Protein AF-0000000071073639 (afdb_homodimer)

pLDDT: mean 84.3, std 23.34, range [32.16, 98.94]

Structure (mmCIF, N/CA/C/O backbone):
data_AF-0000000071073639-model_v1
#
loop_
_entity.id
_entity.type
_entity.pdbx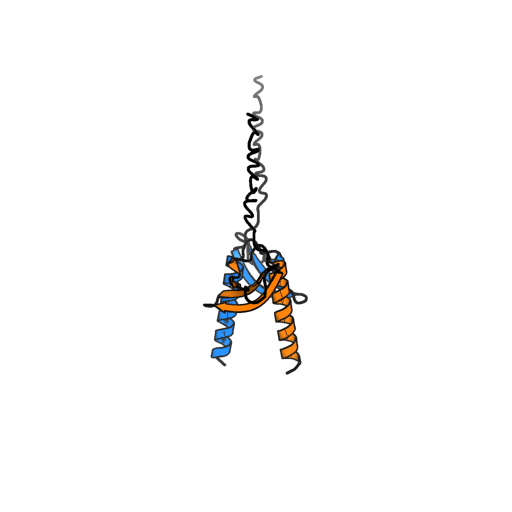_description
1 polymer Oxpecker
#
loop_
_atom_site.group_PDB
_atom_site.id
_atom_site.type_symbol
_atom_site.label_atom_id
_atom_site.label_alt_id
_atom_site.label_comp_id
_atom_site.label_asym_id
_atom_site.label_entity_id
_atom_site.label_seq_id
_atom_site.pdbx_PDB_ins_code
_atom_site.Cartn_x
_atom_site.Cartn_y
_atom_site.Cartn_z
_atom_site.occupancy
_atom_site.B_iso_or_equiv
_atom_site.auth_seq_id
_atom_site.auth_comp_id
_atom_site.auth_asym_id
_atom_site.auth_atom_id
_atom_site.pdbx_PDB_model_num
ATOM 1 N N . MET A 1 1 ? 17.609 -19.453 -70.312 1 33.47 1 MET A N 1
ATOM 2 C CA . MET A 1 1 ? 17.641 -19.938 -68.938 1 33.47 1 MET A CA 1
ATOM 3 C C . MET A 1 1 ? 17.031 -18.906 -68 1 33.47 1 MET A C 1
ATOM 5 O O . MET A 1 1 ? 17.484 -17.766 -67.938 1 33.47 1 MET A O 1
ATOM 9 N N . SER A 1 2 ? 15.742 -19.016 -67.688 1 42.34 2 SER A N 1
ATOM 10 C CA . SER A 1 2 ? 14.711 -18.156 -67.125 1 42.34 2 SER A CA 1
ATOM 11 C C . SER A 1 2 ? 15.023 -17.812 -65.625 1 42.34 2 SER A C 1
ATOM 13 O O . SER A 1 2 ? 15.125 -18.703 -64.812 1 42.34 2 SER A O 1
ATOM 15 N N . LYS A 1 3 ? 15.828 -16.75 -65.438 1 42.16 3 LYS A N 1
ATOM 16 C CA . LYS A 1 3 ? 16.266 -16.25 -64.188 1 42.16 3 LYS A CA 1
ATOM 17 C C . LYS A 1 3 ? 15.078 -15.891 -63.281 1 42.16 3 LYS A C 1
ATOM 19 O O . LYS A 1 3 ? 14.273 -15.031 -63.625 1 42.16 3 LYS A O 1
ATOM 24 N N . LYS A 1 4 ? 14.516 -16.906 -62.594 1 46.91 4 LYS A N 1
ATOM 25 C CA . LYS A 1 4 ? 13.438 -16.688 -61.625 1 46.91 4 LYS A CA 1
ATOM 26 C C . LYS A 1 4 ? 13.805 -15.602 -60.625 1 46.91 4 LYS A C 1
ATOM 28 O O . LYS A 1 4 ? 14.898 -15.625 -60.062 1 46.91 4 LYS A O 1
ATOM 33 N N . PRO A 1 5 ? 13.305 -14.375 -60.75 1 43.12 5 PRO A N 1
ATOM 34 C CA . PRO A 1 5 ? 13.578 -13.367 -59.719 1 43.12 5 PRO A CA 1
ATOM 35 C C . PRO A 1 5 ? 13.242 -13.844 -58.312 1 43.12 5 PRO A C 1
ATOM 37 O O . PRO A 1 5 ? 12.273 -14.586 -58.125 1 43.12 5 PRO A O 1
ATOM 40 N N . ILE A 1 6 ? 14.211 -14.242 -57.5 1 46.06 6 ILE A N 1
ATOM 41 C CA . ILE A 1 6 ? 14.07 -14.57 -56.094 1 46.06 6 ILE A CA 1
ATOM 42 C C . ILE A 1 6 ? 13.25 -13.484 -55.406 1 46.06 6 ILE A C 1
ATOM 44 O O . ILE A 1 6 ? 13.594 -12.305 -55.469 1 46.06 6 ILE A O 1
ATOM 48 N N . ASP A 1 7 ? 11.875 -13.492 -55.469 1 45.41 7 ASP A N 1
ATOM 49 C CA . ASP A 1 7 ? 11.016 -12.703 -54.594 1 45.41 7 ASP A CA 1
ATOM 50 C C . ASP A 1 7 ? 11.586 -12.648 -53.188 1 45.41 7 ASP A C 1
ATOM 52 O O . ASP A 1 7 ? 11.812 -13.688 -52.562 1 45.41 7 ASP A O 1
ATOM 56 N N . HIS A 1 8 ? 12.609 -11.773 -53 1 46.06 8 HIS A N 1
ATOM 57 C CA . HIS A 1 8 ? 13.008 -11.422 -51.625 1 46.06 8 HIS A CA 1
ATOM 58 C C . HIS A 1 8 ? 11.789 -11.148 -50.75 1 46.06 8 HIS A C 1
ATOM 60 O O . HIS A 1 8 ? 11.164 -10.094 -50.875 1 46.06 8 HIS A O 1
ATOM 66 N N . ASP A 1 9 ? 10.844 -12.117 -50.75 1 43.25 9 ASP A N 1
ATOM 67 C CA . ASP A 1 9 ? 9.914 -11.977 -49.625 1 43.25 9 ASP A CA 1
ATOM 68 C C . ASP A 1 9 ? 10.648 -11.539 -48.344 1 43.25 9 ASP A C 1
ATOM 70 O O . ASP A 1 9 ? 11.422 -12.305 -47.781 1 43.25 9 ASP A O 1
ATOM 74 N N . GLN A 1 10 ? 11.422 -10.406 -48.5 1 41.5 10 GLN A N 1
ATOM 75 C CA . GLN A 1 10 ? 11.797 -9.852 -47.188 1 41.5 10 GLN A CA 1
ATOM 76 C C . GLN A 1 10 ? 10.641 -9.953 -46.188 1 41.5 10 GLN A C 1
ATOM 78 O O . GLN A 1 10 ? 9.57 -9.375 -46.438 1 41.5 10 GLN A O 1
ATOM 83 N N . GLY A 1 11 ? 10.195 -11.156 -45.938 1 38.81 11 GLY A N 1
ATOM 84 C CA . GLY A 1 11 ? 9.375 -11.195 -44.75 1 38.81 11 GLY A CA 1
ATOM 85 C C . GLY A 1 11 ? 9.766 -10.148 -43.719 1 38.81 11 GLY A C 1
ATOM 86 O O . GLY A 1 11 ? 10.844 -10.227 -43.125 1 38.81 11 GLY A O 1
ATOM 87 N N . GLY A 1 12 ? 9.672 -8.859 -44.094 1 41.03 12 GLY A N 1
ATOM 88 C CA . GLY A 1 12 ? 9.742 -7.883 -43.031 1 41.03 12 GLY A CA 1
ATOM 89 C C . GLY A 1 12 ? 9.203 -8.406 -41.719 1 41.03 12 GLY A C 1
ATOM 90 O O . GLY A 1 12 ? 8.008 -8.68 -41.594 1 41.03 12 GLY A O 1
ATOM 91 N N . GLN A 1 13 ? 9.883 -9.406 -41.094 1 42.16 13 GLN A N 1
ATOM 92 C CA . GLN A 1 13 ? 9.602 -9.594 -39.688 1 42.16 13 GLN A CA 1
ATOM 93 C C . GLN A 1 13 ? 9.242 -8.273 -39 1 42.16 13 GLN A C 1
ATOM 95 O O . GLN A 1 13 ? 10.062 -7.348 -38.969 1 42.16 13 GLN A O 1
ATOM 100 N N . ILE A 1 14 ? 8.133 -7.66 -39.344 1 43.22 14 ILE A N 1
ATOM 101 C CA . ILE A 1 14 ? 7.648 -6.68 -38.375 1 43.22 14 ILE A CA 1
ATOM 102 C C . ILE A 1 14 ? 8.172 -7.031 -37 1 43.22 14 ILE A C 1
ATOM 104 O O . ILE A 1 14 ? 7.844 -8.086 -36.438 1 43.22 14 ILE A O 1
ATOM 108 N N . LEU A 1 15 ? 9.453 -7.031 -36.906 1 41.03 15 LEU A N 1
ATOM 109 C CA . LEU A 1 15 ? 9.805 -6.855 -35.5 1 41.03 15 LEU A CA 1
ATOM 110 C C . LEU A 1 15 ? 8.781 -5.973 -34.781 1 41.03 15 LEU A C 1
ATOM 112 O O . LEU A 1 15 ? 8.664 -4.785 -35.094 1 41.03 15 LEU A O 1
ATOM 116 N N . LYS A 1 16 ? 7.496 -6.293 -34.844 1 43.72 16 LYS A N 1
ATOM 117 C CA . LYS A 1 16 ? 6.719 -5.617 -33.812 1 43.72 16 LYS A CA 1
ATOM 118 C C . LYS A 1 16 ? 7.605 -5.199 -32.625 1 43.72 16 LYS A C 1
ATOM 120 O O . LYS A 1 16 ? 8.297 -6.031 -32.031 1 43.72 16 LYS A O 1
ATOM 125 N N . ASP A 1 17 ? 8.43 -4.262 -32.812 1 45.12 17 ASP A N 1
ATOM 126 C CA . ASP A 1 17 ? 9.016 -3.598 -31.672 1 45.12 17 ASP A CA 1
ATOM 127 C C . ASP A 1 17 ? 8.156 -3.807 -30.422 1 45.12 17 ASP A C 1
ATOM 129 O O . ASP A 1 17 ? 7.168 -3.102 -30.219 1 45.12 17 ASP A O 1
ATOM 133 N N . LYS A 1 18 ? 7.66 -5 -29.984 1 47.38 18 LYS A N 1
ATOM 134 C CA . LYS A 1 18 ? 6.988 -5.402 -28.75 1 47.38 18 LYS A CA 1
ATOM 135 C C . LYS A 1 18 ? 7.57 -4.676 -27.547 1 47.38 18 LYS A C 1
ATOM 137 O O . LYS A 1 18 ? 8.555 -5.121 -26.969 1 47.38 18 LYS A O 1
ATOM 142 N N . SER A 1 19 ? 7.883 -3.5 -27.531 1 52.47 19 SER A N 1
ATOM 143 C CA . SER A 1 19 ? 8.086 -2.912 -26.203 1 52.47 19 SER A CA 1
ATOM 144 C C . SER A 1 19 ? 7.176 -3.551 -25.172 1 52.47 19 SER A C 1
ATOM 146 O O . SER A 1 19 ? 6.016 -3.162 -25.031 1 52.47 19 SER A O 1
ATOM 148 N N . SER A 1 20 ? 7.066 -4.875 -25.047 1 60.06 20 SER A N 1
ATOM 149 C CA . SER A 1 20 ? 6.215 -5.738 -24.234 1 60.06 20 SER A CA 1
ATOM 150 C C . SER A 1 20 ? 6.125 -5.242 -22.797 1 60.06 20 SER A C 1
ATOM 152 O O . SER A 1 20 ? 7.07 -5.398 -22.016 1 60.06 20 SER A O 1
ATOM 154 N N . GLU A 1 21 ? 5.418 -4.223 -22.562 1 81.69 21 GLU A N 1
ATOM 155 C CA . GLU A 1 21 ? 5.133 -3.834 -21.188 1 81.69 21 GLU A CA 1
ATOM 156 C C . GLU A 1 21 ? 4.535 -4.996 -20.391 1 81.69 21 GLU A C 1
ATOM 158 O O . GLU A 1 21 ? 3.572 -5.625 -20.844 1 81.69 21 GLU A O 1
ATOM 163 N N . PHE A 1 22 ? 5.34 -5.535 -19.453 1 91.25 22 PHE A N 1
ATOM 164 C CA . PHE A 1 22 ? 4.898 -6.598 -18.547 1 91.25 22 PHE A CA 1
ATOM 165 C C . PHE A 1 22 ? 3.752 -6.121 -17.672 1 91.25 22 PHE A C 1
ATOM 167 O O . PHE A 1 22 ? 3.738 -4.969 -17.219 1 91.25 22 PHE A O 1
ATOM 174 N N . THR A 1 23 ? 2.711 -6.977 -17.703 1 96.38 23 THR A N 1
ATOM 175 C CA . THR A 1 23 ? 1.557 -6.676 -16.875 1 96.38 23 THR A CA 1
ATOM 176 C C . THR A 1 23 ? 1.507 -7.613 -15.664 1 96.38 23 THR A C 1
ATOM 178 O O . THR A 1 23 ? 1.741 -8.812 -15.797 1 96.38 23 THR A O 1
ATOM 181 N N . VAL A 1 24 ? 1.226 -7 -14.602 1 98.5 24 VAL A N 1
ATOM 182 C CA . VAL A 1 24 ? 1.093 -7.809 -13.391 1 98.5 24 VAL A CA 1
ATOM 183 C C . VAL A 1 24 ? -0.257 -8.523 -13.391 1 98.5 24 VAL A C 1
ATOM 185 O O . VAL A 1 24 ? -1.287 -7.914 -13.688 1 98.5 24 VAL A O 1
ATOM 188 N N . GLU A 1 25 ? -0.246 -9.836 -13.07 1 98.75 25 GLU A N 1
ATOM 189 C CA . GLU A 1 25 ? -1.477 -10.594 -12.844 1 98.75 25 GLU A CA 1
ATOM 190 C C . GLU A 1 25 ? -1.996 -10.391 -11.43 1 98.75 25 GLU A C 1
ATOM 192 O O . GLU A 1 25 ? -3.168 -10.055 -11.227 1 98.75 25 GLU A O 1
ATOM 197 N N . LYS A 1 26 ? -1.148 -10.578 -10.5 1 98.88 26 LYS A N 1
ATOM 198 C CA . LYS A 1 26 ? -1.472 -10.414 -9.086 1 98.88 26 LYS A CA 1
ATOM 199 C C . LYS A 1 26 ? -0.205 -10.352 -8.234 1 98.88 26 LYS A C 1
ATOM 201 O O . LYS A 1 26 ? 0.893 -10.617 -8.727 1 98.88 26 LYS A O 1
ATOM 206 N N . PHE A 1 27 ? -0.396 -9.922 -7.02 1 98.88 27 PHE A N 1
ATOM 207 C CA . PHE A 1 27 ? 0.667 -10.031 -6.027 1 98.88 27 PHE A CA 1
ATOM 208 C C . PHE A 1 27 ? 0.416 -11.203 -5.086 1 98.88 27 PHE A C 1
ATOM 210 O O . PHE A 1 27 ? -0.734 -11.523 -4.773 1 98.88 27 PHE A O 1
ATOM 217 N N . VAL A 1 28 ? 1.531 -11.883 -4.648 1 98.81 28 VAL A N 1
ATOM 218 C CA . VAL A 1 28 ? 1.278 -13.133 -3.945 1 98.81 28 VAL A CA 1
ATOM 219 C C . VAL A 1 28 ? 1.959 -13.109 -2.578 1 98.81 28 VAL A C 1
ATOM 221 O O . VAL A 1 28 ? 1.651 -13.922 -1.708 1 98.81 28 VAL A O 1
ATOM 224 N N . ARG A 1 29 ? 2.91 -12.172 -2.33 1 98.88 29 ARG A N 1
ATOM 225 C CA . ARG A 1 29 ? 3.543 -11.969 -1.03 1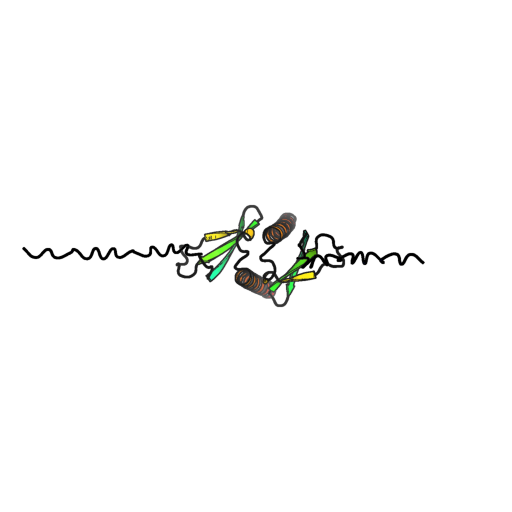 98.88 29 ARG A CA 1
ATOM 226 C C . ARG A 1 29 ? 3.93 -10.508 -0.825 1 98.88 29 ARG A C 1
ATOM 228 O O . ARG A 1 29 ? 3.996 -9.742 -1.785 1 98.88 29 ARG A O 1
ATOM 235 N N . LYS A 1 30 ? 4.035 -10.219 0.435 1 98.88 30 LYS A N 1
ATOM 236 C CA . LYS A 1 30 ? 4.516 -8.906 0.84 1 98.88 30 LYS A CA 1
ATOM 237 C C . LYS A 1 30 ? 5.66 -9.023 1.842 1 98.88 30 LYS A C 1
ATOM 239 O O . LYS A 1 30 ? 5.637 -9.883 2.725 1 98.88 30 LYS A O 1
ATOM 244 N N . ARG A 1 31 ? 6.629 -8.219 1.669 1 98.81 31 ARG A N 1
ATOM 245 C CA . ARG A 1 31 ? 7.711 -8.141 2.646 1 98.81 31 ARG A CA 1
ATOM 246 C C . ARG A 1 31 ? 8.195 -6.699 2.816 1 98.81 31 ARG A C 1
ATOM 248 O O . ARG A 1 31 ? 7.801 -5.812 2.057 1 98.81 31 ARG A O 1
ATOM 255 N N . TYR A 1 32 ? 8.898 -6.43 3.889 1 98.81 32 TYR A N 1
ATOM 256 C CA . TYR A 1 32 ? 9.602 -5.164 4.066 1 98.81 32 TYR A CA 1
ATOM 257 C C . TYR A 1 32 ? 11.102 -5.355 3.924 1 98.81 32 TYR A C 1
ATOM 259 O O . TYR A 1 32 ? 11.703 -6.156 4.645 1 98.81 32 TYR A O 1
ATOM 267 N N . LEU A 1 33 ? 11.664 -4.746 2.941 1 98.38 33 LEU A N 1
ATOM 268 C CA . LEU A 1 33 ? 13.109 -4.695 2.756 1 98.38 33 LEU A CA 1
ATOM 269 C C . LEU A 1 33 ? 13.664 -3.326 3.139 1 98.38 33 LEU A C 1
ATOM 271 O O . LEU A 1 33 ? 13.273 -2.312 2.553 1 98.38 33 LEU A O 1
ATOM 275 N N . ARG A 1 34 ? 14.531 -3.283 4.109 1 97.06 34 ARG A N 1
ATOM 276 C CA . ARG A 1 34 ? 15.047 -2.033 4.652 1 97.06 34 ARG A CA 1
ATOM 277 C C . ARG A 1 34 ? 13.914 -1.095 5.051 1 97.06 34 ARG A C 1
ATOM 279 O O . ARG A 1 34 ? 13.945 0.096 4.73 1 97.06 34 ARG A O 1
ATOM 286 N N . GLY A 1 35 ? 12.914 -1.62 5.496 1 98.06 35 GLY A N 1
ATOM 287 C CA . GLY A 1 35 ? 11.797 -0.894 6.074 1 98.06 35 GLY A CA 1
ATOM 288 C C . GLY A 1 35 ? 10.773 -0.462 5.039 1 98.06 35 GLY A C 1
ATOM 289 O O . GLY A 1 35 ? 9.766 0.165 5.379 1 98.06 35 GLY A O 1
ATOM 290 N N . ARG A 1 36 ? 11.023 -0.774 3.758 1 98.56 36 ARG A N 1
ATOM 291 C CA . ARG A 1 36 ? 10.117 -0.349 2.695 1 98.56 36 ARG A CA 1
ATOM 292 C C . ARG A 1 36 ? 9.352 -1.537 2.119 1 98.56 36 ARG A C 1
ATOM 294 O O . ARG A 1 36 ? 9.914 -2.623 1.958 1 98.56 36 ARG A O 1
ATOM 301 N N . PRO A 1 37 ? 8.141 -1.337 1.744 1 98.88 37 PRO A N 1
ATOM 302 C CA . PRO A 1 37 ? 7.332 -2.471 1.294 1 98.88 37 PRO A CA 1
ATOM 303 C C . PRO A 1 37 ? 7.672 -2.912 -0.128 1 98.88 37 PRO A C 1
ATOM 305 O O . PRO A 1 37 ? 7.879 -2.07 -1.007 1 98.88 37 PRO A O 1
ATOM 308 N N . GLN A 1 38 ? 7.742 -4.223 -0.306 1 98.94 38 GLN A N 1
ATOM 309 C CA . GLN A 1 38 ? 7.848 -4.902 -1.592 1 98.94 38 GLN A CA 1
ATOM 310 C C . GLN A 1 38 ? 6.777 -5.98 -1.731 1 98.94 38 GLN A C 1
ATOM 312 O O . GLN A 1 38 ? 6.352 -6.574 -0.738 1 98.94 38 GLN A O 1
ATOM 317 N N . TYR A 1 39 ? 6.445 -6.168 -2.986 1 98.94 39 TYR A N 1
ATOM 318 C CA . TYR A 1 39 ? 5.453 -7.195 -3.285 1 98.94 39 TYR A CA 1
ATOM 319 C C . TYR A 1 39 ? 5.977 -8.172 -4.328 1 98.94 39 TYR A C 1
ATOM 321 O O . TYR A 1 39 ? 6.641 -7.773 -5.289 1 98.94 39 TYR A O 1
ATOM 329 N N . LEU A 1 40 ? 5.656 -9.438 -4.113 1 98.94 40 LEU A N 1
ATOM 330 C CA . LEU A 1 40 ? 6.016 -10.453 -5.098 1 98.94 40 LEU A CA 1
ATOM 331 C C . LEU A 1 40 ? 5 -10.492 -6.234 1 98.94 40 LEU A C 1
ATOM 333 O O . LEU A 1 40 ? 3.838 -10.844 -6.023 1 98.94 40 LEU A O 1
ATOM 337 N N . ALA A 1 41 ? 5.449 -10.117 -7.383 1 98.94 41 ALA A N 1
ATOM 338 C CA . ALA A 1 41 ? 4.566 -9.961 -8.539 1 98.94 41 ALA A CA 1
ATOM 339 C C . ALA A 1 41 ? 4.52 -11.234 -9.375 1 98.94 41 ALA A C 1
ATOM 341 O O . ALA A 1 41 ? 5.551 -11.711 -9.852 1 98.94 41 ALA A O 1
ATOM 342 N N . LYS A 1 42 ? 3.359 -11.766 -9.523 1 98.94 42 LYS A N 1
ATOM 343 C CA . LYS A 1 42 ? 3.072 -12.75 -10.562 1 98.94 42 LYS A CA 1
ATOM 344 C C . LYS A 1 42 ? 2.709 -12.078 -11.883 1 98.94 42 LYS A C 1
ATOM 346 O O . LYS A 1 42 ? 1.747 -11.305 -11.945 1 98.94 42 LYS A O 1
ATOM 351 N N . TRP A 1 43 ? 3.523 -12.398 -12.883 1 98.56 43 TRP A N 1
ATOM 352 C CA . TRP A 1 43 ? 3.381 -11.711 -14.164 1 98.56 43 TRP A CA 1
ATOM 353 C C . TRP A 1 43 ? 2.42 -12.461 -15.078 1 98.56 43 TRP A C 1
ATOM 355 O O . TRP A 1 43 ? 2.439 -13.695 -15.133 1 98.56 43 TRP A O 1
ATOM 365 N N . GLU A 1 44 ? 1.594 -11.633 -15.773 1 97.94 44 GLU A N 1
ATOM 366 C CA . GLU A 1 44 ? 0.671 -12.242 -16.719 1 97.94 44 GLU A CA 1
ATOM 367 C C . GLU A 1 44 ? 1.421 -13.055 -17.781 1 97.94 44 GLU A C 1
ATOM 369 O O . GLU A 1 44 ? 2.361 -12.555 -18.391 1 97.94 44 GLU A O 1
ATOM 374 N N . GLY A 1 45 ? 1.042 -14.281 -17.938 1 97.31 45 GLY A N 1
ATOM 375 C CA . GLY A 1 45 ? 1.623 -15.109 -18.969 1 97.31 45 GLY A CA 1
ATOM 376 C C . GLY A 1 45 ? 2.912 -15.789 -18.547 1 97.31 45 GLY A C 1
ATOM 377 O O . GLY A 1 45 ? 3.51 -16.547 -19.312 1 97.31 45 GLY A O 1
ATOM 378 N N . TYR A 1 46 ? 3.404 -15.562 -17.359 1 97.81 46 TYR A N 1
ATOM 379 C CA . TYR A 1 46 ? 4.652 -16.141 -16.875 1 97.81 46 TYR A CA 1
ATOM 380 C C . TYR A 1 46 ? 4.41 -17.031 -15.664 1 97.81 46 TYR A C 1
ATOM 382 O O . TYR A 1 46 ? 3.48 -16.797 -14.891 1 97.81 46 TYR A O 1
ATOM 390 N N . PRO A 1 47 ? 5.121 -18.078 -15.469 1 98.19 47 PRO A N 1
ATOM 391 C CA . PRO A 1 47 ? 4.961 -18.984 -14.328 1 98.19 47 PRO A CA 1
ATOM 392 C C . PRO A 1 47 ? 5.395 -18.344 -13.008 1 98.19 47 PRO A C 1
ATOM 394 O O . PRO A 1 47 ? 6.082 -17.328 -13.016 1 98.19 47 PRO A O 1
ATOM 397 N N . MET A 1 48 ? 5.008 -18.953 -11.945 1 98.44 48 MET A N 1
ATOM 398 C CA . MET A 1 48 ? 5.289 -18.453 -10.602 1 98.44 48 MET A CA 1
ATOM 399 C C . MET A 1 48 ? 6.793 -18.312 -10.367 1 98.44 48 MET A C 1
ATOM 401 O O . MET A 1 48 ? 7.238 -17.422 -9.641 1 98.44 48 MET A O 1
ATOM 405 N N . LYS A 1 49 ? 7.566 -19.203 -10.961 1 98.44 49 LYS A N 1
ATOM 406 C CA . LYS A 1 49 ? 9.016 -19.234 -10.75 1 98.44 49 LYS A CA 1
ATOM 407 C C . LYS A 1 49 ? 9.656 -17.938 -11.25 1 98.44 49 LYS A C 1
ATOM 409 O O . LYS A 1 49 ? 10.812 -17.656 -10.938 1 98.44 49 LYS A O 1
ATOM 414 N N . GLN A 1 50 ? 8.961 -17.125 -12.047 1 98.31 50 GLN A N 1
ATOM 415 C CA . GLN A 1 50 ? 9.5 -15.891 -12.609 1 98.31 50 GLN A CA 1
ATOM 416 C C . GLN A 1 50 ? 8.945 -14.672 -11.883 1 98.31 50 GLN A C 1
ATOM 418 O O . GLN A 1 50 ? 9.086 -13.547 -12.359 1 98.31 50 GLN A O 1
ATOM 423 N N . CYS A 1 51 ? 8.398 -14.898 -10.773 1 98.81 51 CYS A N 1
ATOM 424 C CA . CYS A 1 51 ? 7.949 -13.781 -9.945 1 98.81 51 CYS A CA 1
ATOM 425 C C . CYS A 1 51 ? 9.125 -12.922 -9.5 1 98.81 51 CYS A C 1
ATOM 427 O O . CYS A 1 51 ? 10.242 -13.422 -9.336 1 98.81 51 CYS A O 1
ATOM 429 N N . THR A 1 52 ? 8.883 -11.633 -9.367 1 98.81 52 THR A N 1
ATOM 430 C CA . THR A 1 52 ? 9.93 -10.719 -8.922 1 98.81 52 THR A CA 1
ATOM 431 C C . THR A 1 52 ? 9.422 -9.812 -7.805 1 98.81 52 THR A C 1
ATOM 433 O O . THR A 1 52 ? 8.266 -9.398 -7.816 1 98.81 52 THR A O 1
ATOM 436 N N . TRP A 1 53 ? 10.211 -9.539 -6.895 1 98.94 53 TRP A N 1
ATOM 437 C CA . TRP A 1 53 ? 9.898 -8.547 -5.871 1 98.94 53 TRP A CA 1
ATOM 438 C C . TRP A 1 53 ? 9.945 -7.137 -6.441 1 98.94 53 TRP A C 1
ATOM 440 O O . TRP A 1 53 ? 10.945 -6.738 -7.047 1 98.94 53 TRP A O 1
ATOM 450 N N . GLU A 1 54 ? 8.789 -6.422 -6.254 1 98.81 54 GLU A N 1
ATOM 451 C CA . GLU A 1 54 ? 8.656 -5.055 -6.75 1 98.81 54 GLU A CA 1
ATOM 452 C C . GLU A 1 54 ? 8.422 -4.07 -5.605 1 98.81 54 GLU A C 1
ATOM 454 O O . GLU A 1 54 ? 7.523 -4.266 -4.785 1 98.81 54 GLU A O 1
ATOM 459 N N . PRO A 1 55 ? 9.297 -3.033 -5.555 1 98.81 55 PRO A N 1
ATOM 460 C CA . PRO A 1 55 ? 8.992 -1.996 -4.566 1 98.81 55 PRO A CA 1
ATOM 461 C C . PRO A 1 55 ? 7.645 -1.317 -4.82 1 98.81 55 PRO A C 1
ATOM 463 O O . PRO A 1 55 ? 7.258 -1.126 -5.977 1 98.81 55 PRO A O 1
ATOM 466 N N . LEU A 1 56 ? 6.953 -0.946 -3.732 1 98.81 56 LEU A N 1
ATOM 467 C CA . LEU A 1 56 ? 5.664 -0.278 -3.867 1 98.81 56 LEU A CA 1
ATOM 468 C C . LEU A 1 56 ? 5.77 0.928 -4.793 1 98.81 56 LEU A C 1
ATOM 470 O O . LEU A 1 56 ? 4.863 1.187 -5.59 1 98.81 56 LEU A O 1
ATOM 474 N N . GLU A 1 57 ? 6.926 1.615 -4.746 1 98.25 57 GLU A N 1
ATOM 475 C CA . GLU A 1 57 ? 7.117 2.852 -5.496 1 98.25 57 GLU A CA 1
ATOM 476 C C . GLU A 1 57 ? 7.035 2.605 -7 1 98.25 57 GLU A C 1
ATOM 478 O O . GLU A 1 57 ? 6.848 3.541 -7.777 1 98.25 57 GLU A O 1
ATOM 483 N N . ASN A 1 58 ? 7.125 1.368 -7.402 1 97.5 58 ASN A N 1
ATOM 484 C CA . ASN A 1 58 ? 7.145 1.039 -8.82 1 97.5 58 ASN A CA 1
ATOM 485 C C . ASN A 1 58 ? 5.777 0.564 -9.305 1 97.5 58 ASN A C 1
ATOM 487 O O . ASN A 1 58 ? 5.613 0.229 -10.484 1 97.5 58 ASN A O 1
ATOM 491 N N . LEU A 1 59 ? 4.805 0.604 -8.461 1 98.38 59 LEU A N 1
ATOM 492 C CA . LEU A 1 59 ? 3.559 -0.092 -8.773 1 98.38 59 LEU A CA 1
ATOM 493 C C . LEU A 1 59 ? 2.432 0.901 -9.039 1 98.38 59 LEU A C 1
ATOM 495 O O . LEU A 1 59 ? 1.255 0.569 -8.875 1 98.38 59 LEU A O 1
ATOM 499 N N . GLY A 1 60 ? 2.803 2.057 -9.445 1 97.94 60 GLY A N 1
ATOM 500 C CA . GLY A 1 60 ? 1.815 3.1 -9.664 1 97.94 60 GLY A CA 1
ATOM 501 C C . GLY A 1 60 ? 0.79 2.738 -10.727 1 97.94 60 GLY A C 1
ATOM 502 O O . GLY A 1 60 ? -0.304 3.305 -10.758 1 97.94 60 GLY A O 1
ATOM 503 N N . ASN A 1 61 ? 1.052 1.749 -11.609 1 96.62 61 ASN A N 1
ATOM 504 C CA . ASN A 1 61 ? 0.181 1.408 -12.727 1 96.62 61 ASN A CA 1
ATOM 505 C C . ASN A 1 61 ? -0.7 0.204 -12.406 1 96.62 61 ASN A C 1
ATOM 507 O O . ASN A 1 61 ? -1.5 -0.225 -13.242 1 96.62 61 ASN A O 1
ATOM 511 N N . CYS A 1 62 ? -0.645 -0.356 -11.188 1 97.5 62 CYS A N 1
ATOM 512 C CA . CYS A 1 62 ? -1.437 -1.53 -10.836 1 97.5 62 CYS A CA 1
ATOM 513 C C . CYS A 1 62 ? -1.96 -1.43 -9.414 1 97.5 62 CYS A C 1
ATOM 515 O O . CYS A 1 62 ? -1.934 -2.41 -8.664 1 97.5 62 CYS A O 1
ATOM 517 N N . MET A 1 63 ? -2.475 -0.29 -9.141 1 97.81 63 MET A N 1
ATOM 518 C CA . MET A 1 63 ? -2.844 0.002 -7.762 1 97.81 63 MET A CA 1
ATOM 519 C C . MET A 1 63 ? -4.082 -0.787 -7.352 1 97.81 63 MET A C 1
ATOM 521 O O . MET A 1 63 ? -4.242 -1.133 -6.18 1 97.81 63 MET A O 1
ATOM 525 N N . THR A 1 64 ? -4.98 -1.079 -8.32 1 98.38 64 THR A N 1
ATOM 526 C CA . THR A 1 64 ? -6.125 -1.918 -7.98 1 98.38 64 THR A CA 1
ATOM 527 C C . THR A 1 64 ? -5.664 -3.285 -7.484 1 98.38 64 THR A C 1
ATOM 529 O O . THR A 1 64 ? -6.195 -3.807 -6.5 1 98.38 64 THR A O 1
ATOM 532 N N . LEU A 1 65 ? -4.68 -3.832 -8.141 1 98.81 65 LEU A N 1
ATOM 533 C CA . LEU A 1 65 ? -4.148 -5.133 -7.746 1 98.81 65 LEU A CA 1
ATOM 534 C C . LEU A 1 65 ? -3.461 -5.047 -6.387 1 98.81 65 LEU A C 1
ATOM 536 O O . LEU A 1 65 ? -3.572 -5.961 -5.57 1 98.81 65 LEU A O 1
ATOM 540 N N . VAL A 1 66 ? -2.742 -3.941 -6.133 1 98.88 66 VAL A N 1
ATOM 541 C CA . VAL A 1 66 ? -2.092 -3.762 -4.836 1 98.88 66 VAL A CA 1
ATOM 542 C C . VAL A 1 66 ? -3.146 -3.67 -3.736 1 98.88 66 VAL A C 1
ATOM 544 O O . VAL A 1 66 ? -3.033 -4.336 -2.703 1 98.88 66 VAL A O 1
ATOM 547 N N . ALA A 1 67 ? -4.172 -2.898 -3.996 1 98.88 67 ALA A N 1
ATOM 548 C CA . ALA A 1 67 ? -5.246 -2.736 -3.021 1 98.88 67 ALA A CA 1
ATOM 549 C C . ALA A 1 67 ? -5.945 -4.066 -2.748 1 98.88 67 ALA A C 1
ATOM 551 O O . ALA A 1 67 ? -6.277 -4.375 -1.601 1 98.88 67 ALA A O 1
ATOM 552 N N . ASP A 1 68 ? -6.156 -4.789 -3.812 1 98.81 68 ASP A N 1
ATOM 553 C CA . ASP A 1 68 ? -6.77 -6.105 -3.65 1 98.81 68 ASP A CA 1
ATOM 554 C C . ASP A 1 68 ? -5.918 -6.996 -2.748 1 98.81 68 ASP A C 1
ATOM 556 O O . ASP A 1 68 ? -6.441 -7.668 -1.858 1 98.81 68 ASP A O 1
ATOM 560 N N . PHE A 1 69 ? -4.715 -6.996 -2.967 1 98.94 69 PHE A N 1
ATOM 561 C CA . PHE A 1 69 ? -3.816 -7.859 -2.207 1 98.94 69 PHE A CA 1
ATOM 562 C C . PHE A 1 69 ? -3.744 -7.418 -0.751 1 98.94 69 PHE A C 1
ATOM 564 O O . PHE A 1 69 ? -3.781 -8.25 0.158 1 98.94 69 PHE A O 1
ATOM 571 N N . GLU A 1 70 ? -3.674 -6.09 -0.537 1 98.88 70 GLU A N 1
ATOM 572 C CA . GLU A 1 70 ? -3.684 -5.562 0.825 1 98.88 70 GLU A CA 1
ATOM 573 C C . GLU A 1 70 ? -4.98 -5.926 1.546 1 98.88 70 GLU A C 1
ATOM 575 O O . GLU A 1 70 ? -4.973 -6.199 2.748 1 98.88 70 GLU A O 1
ATOM 580 N N . ALA A 1 71 ? -6.059 -5.891 0.835 1 98.81 71 ALA A N 1
ATOM 581 C CA . ALA A 1 71 ? -7.34 -6.285 1.411 1 98.81 71 ALA A CA 1
ATOM 582 C C . ALA A 1 71 ? -7.32 -7.75 1.837 1 98.81 71 ALA A C 1
ATOM 584 O O . ALA A 1 71 ? -7.871 -8.109 2.881 1 98.81 71 ALA A O 1
ATOM 585 N N . GLU A 1 72 ? -6.754 -8.594 1.036 1 98.69 72 GLU A N 1
ATOM 586 C CA . GLU A 1 72 ? -6.633 -10.008 1.371 1 98.69 72 GLU A CA 1
ATOM 587 C C . GLU A 1 72 ? -5.789 -10.211 2.627 1 98.69 72 GLU A C 1
ATOM 589 O O . GLU A 1 72 ? -6.152 -10.992 3.506 1 98.69 72 GLU A O 1
ATOM 594 N N . LEU A 1 73 ? -4.664 -9.531 2.695 1 98.5 73 LEU A N 1
ATOM 595 C CA . LEU A 1 73 ? -3.807 -9.617 3.871 1 98.5 73 LEU A CA 1
ATOM 596 C C . LEU A 1 73 ? -4.559 -9.18 5.125 1 98.5 73 LEU A C 1
ATOM 598 O O . LEU A 1 73 ? -4.438 -9.812 6.176 1 98.5 73 LEU A O 1
ATOM 602 N N . TYR A 1 74 ? -5.297 -8.117 4.969 1 98.44 74 TYR A N 1
ATOM 603 C CA . TYR A 1 74 ? -6.07 -7.59 6.086 1 98.44 74 TYR A CA 1
ATOM 604 C C . TYR A 1 74 ? -7.102 -8.609 6.562 1 98.44 74 TYR A C 1
ATOM 606 O O . TYR A 1 74 ? -7.27 -8.812 7.766 1 98.44 74 TYR A O 1
ATOM 614 N N . LYS A 1 75 ? -7.785 -9.141 5.641 1 98.06 75 LYS A N 1
ATOM 615 C CA . LYS A 1 75 ? -8.789 -10.148 5.969 1 98.06 75 LYS A CA 1
ATOM 616 C C . LYS A 1 75 ? -8.164 -11.312 6.73 1 98.06 75 LYS A C 1
ATOM 618 O O . LYS A 1 75 ? -8.719 -11.781 7.727 1 98.06 75 LYS A O 1
ATOM 623 N N . GLN A 1 76 ? -7.055 -11.805 6.266 1 97.56 76 GLN A N 1
ATOM 624 C CA . GLN A 1 76 ? -6.355 -12.906 6.918 1 97.56 76 GLN A CA 1
ATOM 625 C C . GLN A 1 76 ? -5.969 -12.539 8.352 1 97.56 76 GLN A C 1
ATOM 627 O O . GLN A 1 76 ? -6.078 -13.367 9.258 1 97.56 76 GLN A O 1
ATOM 632 N N . ASP A 1 77 ? -5.555 -11.312 8.555 1 96.75 77 ASP A N 1
ATOM 633 C CA . ASP A 1 77 ? -5.168 -10.844 9.883 1 96.75 77 ASP A CA 1
ATOM 634 C C . ASP A 1 77 ? -6.371 -10.797 10.82 1 96.75 77 ASP A C 1
ATOM 636 O O . ASP A 1 77 ? -6.273 -11.18 11.984 1 96.75 77 ASP A O 1
ATOM 640 N N . GLN A 1 78 ? -7.496 -10.312 10.32 1 96.5 78 GLN A N 1
ATOM 641 C CA . GLN A 1 78 ? -8.703 -10.25 11.133 1 96.5 78 GLN A CA 1
ATOM 642 C C . GLN A 1 78 ? -9.148 -11.648 11.555 1 96.5 78 GLN A C 1
ATOM 644 O O . GLN A 1 78 ? -9.609 -11.844 12.68 1 96.5 78 GLN A O 1
ATOM 649 N N . GLU A 1 79 ? -8.977 -12.516 10.688 1 96 79 GLU A N 1
ATOM 650 C CA . GLU A 1 79 ? -9.375 -13.891 10.977 1 96 79 GLU A CA 1
ATOM 651 C C . GLU A 1 79 ? -8.461 -14.516 12.023 1 96 79 GLU A C 1
ATOM 653 O O . GLU A 1 79 ? -8.922 -15.266 12.891 1 96 79 GLU A O 1
ATOM 658 N N . LYS A 1 80 ? -7.23 -14.312 11.922 1 93.75 80 LYS A N 1
ATOM 659 C CA . LYS A 1 80 ? -6.277 -14.828 12.906 1 93.75 80 LYS A CA 1
ATOM 660 C C . LYS A 1 80 ? -6.535 -14.234 14.289 1 93.75 80 LYS A C 1
ATOM 662 O O . LYS A 1 80 ? -6.387 -14.922 15.297 1 93.75 80 LYS A O 1
ATOM 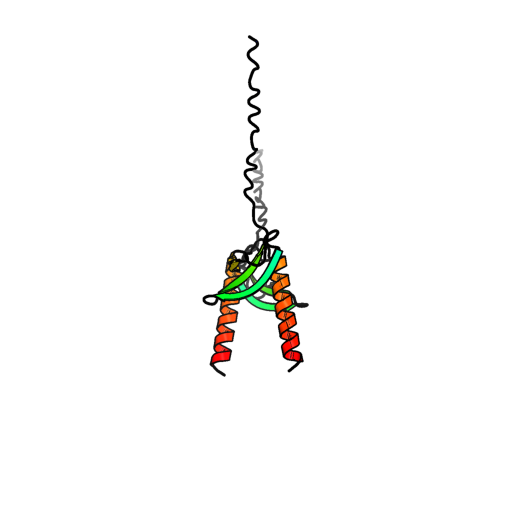667 N N . MET A 1 81 ? -6.91 -13 14.32 1 92.69 81 MET A N 1
ATOM 668 C CA . MET A 1 81 ? -7.148 -12.312 15.586 1 92.69 81 MET A CA 1
ATOM 669 C C . MET A 1 81 ? -8.461 -12.766 16.219 1 92.69 81 MET A C 1
ATOM 671 O O . MET A 1 81 ? -8.594 -12.789 17.438 1 92.69 81 MET A O 1
ATOM 675 N N . ASN A 1 82 ? -9.406 -13.086 15.398 1 91.94 82 ASN A N 1
ATOM 676 C CA . ASN A 1 82 ? -10.695 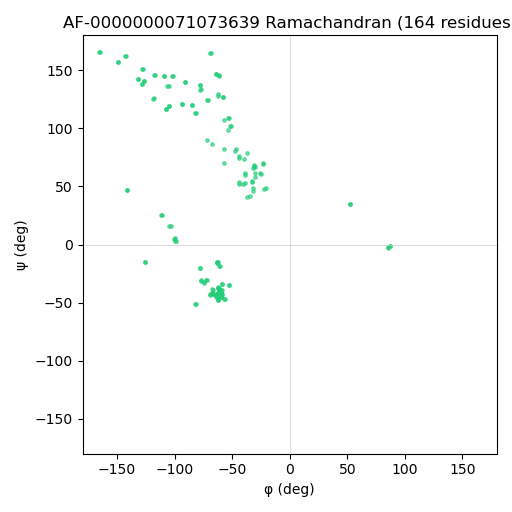-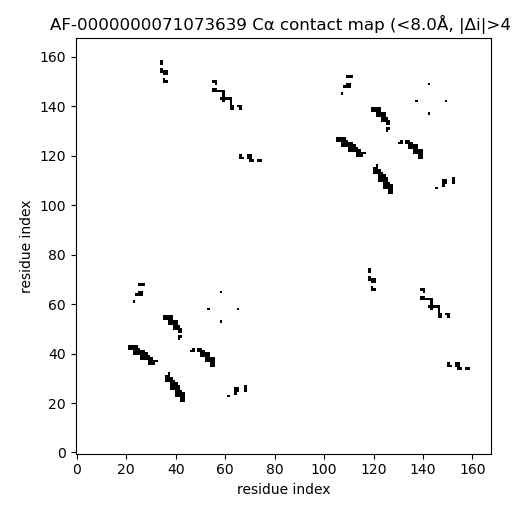13.547 15.906 1 91.94 82 ASN A CA 1
ATOM 677 C C . ASN A 1 82 ? -10.633 -14.992 16.375 1 91.94 82 ASN A C 1
ATOM 679 O O . ASN A 1 82 ? -11.438 -15.406 17.219 1 91.94 82 ASN A O 1
ATOM 683 N N . THR A 1 83 ? -9.805 -15.789 15.797 1 89.5 83 THR A N 1
ATOM 684 C CA . THR A 1 83 ? -9.688 -17.188 16.203 1 89.5 83 THR A CA 1
ATOM 685 C C . THR A 1 83 ? -8.859 -17.297 17.484 1 89.5 83 THR A C 1
ATOM 687 O O . THR A 1 83 ? -9.016 -18.266 18.25 1 89.5 83 THR A O 1
ATOM 690 N N . HIS A 1 84 ? -8.039 -16.406 17.922 1 65.56 84 HIS A N 1
ATOM 691 C CA . HIS A 1 84 ? -7.348 -16.531 19.203 1 65.56 84 HIS A CA 1
ATOM 692 C C . HIS A 1 84 ? -8.109 -15.828 20.312 1 65.56 84 HIS A C 1
ATOM 694 O O . HIS A 1 84 ? -8.633 -14.734 20.109 1 65.56 84 HIS A O 1
ATOM 700 N N . MET B 1 1 ? -15.438 67.75 -28.328 1 32.19 1 MET B N 1
ATOM 701 C CA . MET B 1 1 ? -15.914 66.812 -27.359 1 32.19 1 MET B CA 1
ATOM 702 C C . MET B 1 1 ? -15.141 65.5 -27.469 1 32.19 1 MET B C 1
ATOM 704 O O . MET B 1 1 ? -15.18 64.812 -28.516 1 32.19 1 MET B O 1
ATOM 708 N N . SER B 1 2 ? -14.047 65.312 -26.719 1 32.16 2 SER B N 1
ATOM 709 C CA . SER B 1 2 ? -12.867 64.438 -26.766 1 32.16 2 SER B CA 1
ATOM 710 C C . SER B 1 2 ? -13.234 63.031 -26.438 1 32.16 2 SER B C 1
ATOM 712 O O . SER B 1 2 ? -13.781 62.75 -25.375 1 32.16 2 SER B O 1
ATOM 714 N N . LYS B 1 3 ? -13.586 62.281 -27.5 1 38.34 3 LYS B N 1
ATOM 715 C CA . LYS B 1 3 ? -13.977 60.875 -27.438 1 38.34 3 LYS B CA 1
ATOM 716 C C . LYS B 1 3 ? -12.883 60.031 -26.797 1 38.34 3 LYS B C 1
ATOM 718 O O . LYS B 1 3 ? -11.82 59.812 -27.391 1 38.34 3 LYS B O 1
ATOM 723 N N . LYS B 1 4 ? -12.68 60.219 -25.422 1 41.03 4 LYS B N 1
ATOM 724 C CA . LYS B 1 4 ? -11.727 59.312 -24.766 1 41.03 4 LYS B CA 1
ATOM 725 C C . LYS B 1 4 ? -12.062 57.844 -25.016 1 41.03 4 LYS B C 1
ATOM 727 O O . LYS B 1 4 ? -13.195 57.438 -24.797 1 41.03 4 LYS B O 1
ATOM 732 N N . PRO B 1 5 ? -11.43 57.188 -25.938 1 42.53 5 PRO B N 1
ATOM 733 C CA . PRO B 1 5 ? -11.719 55.781 -26.109 1 42.53 5 PRO B CA 1
ATOM 734 C C . PRO B 1 5 ? -11.5 54.969 -24.828 1 42.53 5 PRO B C 1
ATOM 736 O O . PRO B 1 5 ? -10.633 55.312 -24.016 1 42.53 5 PRO B O 1
ATOM 739 N N . ILE B 1 6 ? -12.555 54.531 -24.156 1 45.31 6 ILE B N 1
ATOM 740 C CA . ILE B 1 6 ? -12.562 53.594 -23.031 1 45.31 6 ILE B CA 1
ATOM 741 C C . ILE B 1 6 ? -11.688 52.375 -23.344 1 45.31 6 ILE B C 1
ATOM 743 O O . ILE B 1 6 ? -11.898 51.719 -24.359 1 45.31 6 ILE B O 1
ATOM 747 N N . ASP B 1 7 ? -10.328 52.469 -23.203 1 44.31 7 ASP B N 1
ATOM 748 C CA . ASP B 1 7 ? -9.469 51.312 -23.188 1 44.31 7 ASP B CA 1
ATOM 749 C C . ASP B 1 7 ? -10.109 50.156 -22.391 1 44.31 7 ASP B C 1
ATOM 751 O O . ASP B 1 7 ? -10.414 50.312 -21.219 1 44.31 7 ASP B O 1
ATOM 755 N N . HIS B 1 8 ? -11.148 49.531 -23.016 1 45.31 8 HIS B N 1
ATOM 756 C CA . HIS B 1 8 ? -11.602 48.25 -22.484 1 45.31 8 HIS B CA 1
ATOM 757 C C . HIS B 1 8 ? -10.414 47.344 -22.141 1 45.31 8 HIS B C 1
ATOM 759 O O . HIS B 1 8 ? -9.781 46.781 -23.031 1 45.31 8 HIS B O 1
ATOM 765 N N . ASP B 1 9 ? -9.484 47.875 -21.312 1 42.97 9 ASP B N 1
ATOM 766 C CA . ASP B 1 9 ? -8.602 46.906 -20.703 1 42.97 9 ASP B CA 1
ATOM 767 C C . ASP B 1 9 ? -9.367 45.656 -20.281 1 42.97 9 ASP B C 1
ATOM 769 O O . ASP B 1 9 ? -10.164 45.688 -19.344 1 42.97 9 ASP B O 1
ATOM 773 N N . GLN B 1 10 ? -10.141 45.062 -21.25 1 41.62 10 GLN B N 1
ATOM 774 C CA . GLN B 1 10 ? -10.555 43.719 -20.891 1 41.62 10 GLN B CA 1
ATOM 775 C C . GLN B 1 10 ? -9.43 42.969 -20.188 1 41.62 10 GLN B C 1
ATOM 777 O O . GLN B 1 10 ? -8.352 42.781 -20.75 1 41.62 10 GLN B O 1
ATOM 782 N N . GLY B 1 11 ? -9 43.469 -19.047 1 38.31 11 GLY B N 1
ATOM 783 C CA . GLY B 1 11 ? -8.227 42.531 -18.266 1 38.31 11 GLY B CA 1
ATOM 784 C C . GLY B 1 11 ? -8.648 41.062 -18.469 1 38.31 11 GLY B C 1
ATOM 785 O O . GLY B 1 11 ? -9.734 40.688 -18.047 1 38.31 11 GLY B O 1
ATOM 786 N N . GLY B 1 12 ? -8.586 40.594 -19.703 1 40.66 12 GLY B N 1
ATOM 787 C CA . GLY B 1 12 ? -8.688 39.156 -19.812 1 40.66 12 GLY B CA 1
ATOM 788 C C . GLY B 1 12 ? -8.117 38.406 -18.609 1 40.66 12 GLY B C 1
ATOM 789 O O . GLY B 1 12 ? -6.918 38.469 -18.359 1 40.66 12 GLY B O 1
ATOM 790 N N . GLN B 1 13 ? -8.766 38.531 -17.422 1 40.59 13 GLN B N 1
ATOM 791 C CA . GLN B 1 13 ? -8.469 37.531 -16.422 1 40.59 13 GLN B CA 1
ATOM 792 C C . GLN B 1 13 ? -8.133 36.188 -17.078 1 40.59 13 GLN B C 1
ATOM 794 O O . GLN B 1 13 ? -8.961 35.625 -17.766 1 40.59 13 GLN B O 1
ATOM 799 N N . ILE B 1 14 ? -7.027 36.094 -17.75 1 42.88 14 ILE B N 1
ATOM 800 C CA . ILE B 1 14 ? -6.57 34.719 -17.938 1 42.88 14 ILE B CA 1
ATOM 801 C C . ILE B 1 14 ? -7.105 33.844 -16.812 1 42.88 14 ILE B C 1
ATOM 803 O O . ILE B 1 14 ? -6.793 34.062 -15.641 1 42.88 14 ILE B O 1
ATOM 807 N N . LEU B 1 15 ? -8.391 33.781 -16.75 1 40.78 15 LEU B N 1
ATOM 808 C CA . LEU B 1 15 ? -8.734 32.562 -16.031 1 40.78 15 LEU B CA 1
ATOM 809 C C . LEU B 1 15 ? -7.711 31.469 -16.297 1 40.78 15 LEU B C 1
ATOM 811 O O . LEU B 1 15 ? -7.605 30.969 -17.422 1 40.78 15 LEU B O 1
ATOM 815 N N . LYS B 1 16 ? -6.438 31.703 -16.078 1 43.22 16 LYS B N 1
ATOM 816 C CA . LYS B 1 16 ? -5.656 30.469 -15.969 1 43.22 16 LYS B CA 1
ATOM 817 C C . LYS B 1 16 ? -6.543 29.281 -15.578 1 43.22 16 LYS B C 1
ATOM 819 O O . LYS B 1 16 ? -7.215 29.328 -14.547 1 43.22 16 LYS B O 1
ATOM 824 N N . ASP B 1 17 ? -7.371 28.859 -16.406 1 44.72 17 ASP B N 1
ATOM 825 C CA . ASP B 1 17 ? -7.961 27.531 -16.219 1 44.72 17 ASP B CA 1
ATOM 826 C C . ASP B 1 17 ? -7.078 26.656 -15.336 1 44.72 17 ASP B C 1
ATOM 828 O O . ASP B 1 17 ? -6.102 26.062 -15.82 1 44.72 17 ASP B O 1
ATOM 832 N N . LYS B 1 18 ? -6.531 27.047 -14.141 1 46.81 18 LYS B N 1
ATOM 833 C CA . LYS B 1 18 ? -5.848 26.281 -13.102 1 46.81 18 LYS B CA 1
ATOM 834 C C . LYS B 1 18 ? -6.441 24.891 -12.969 1 46.81 18 LYS B C 1
ATOM 836 O O . LYS B 1 18 ? -7.426 24.688 -12.258 1 46.81 18 LYS B O 1
ATOM 841 N N . SER B 1 19 ? -6.766 24.188 -13.883 1 52.22 19 SER B N 1
ATOM 842 C CA . SER B 1 19 ? -6.98 22.766 -13.578 1 52.22 19 SER B CA 1
ATOM 843 C C . SER B 1 19 ? -6.059 22.297 -12.461 1 52.22 19 SER B C 1
ATOM 845 O O . SER B 1 19 ? -4.898 21.953 -12.703 1 52.22 19 SER B O 1
ATOM 847 N N . SER B 1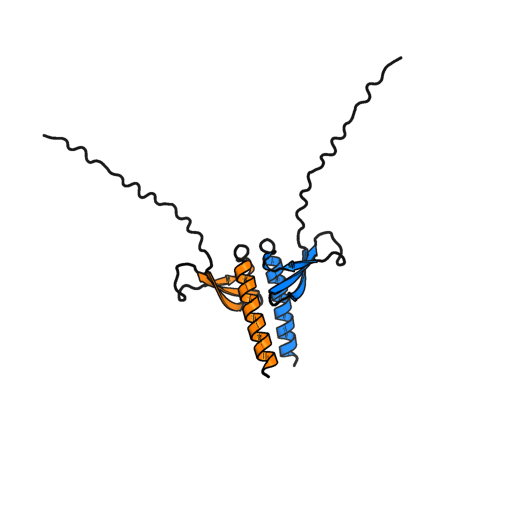 20 ? -5.895 23.016 -11.328 1 59.81 20 SER B N 1
ATOM 848 C CA . SER B 1 20 ? -5.02 22.859 -10.172 1 59.81 20 SER B CA 1
ATOM 849 C C . SER B 1 20 ? -4.973 21.406 -9.703 1 59.81 20 SER B C 1
ATOM 851 O O . SER B 1 20 ? -5.941 20.906 -9.125 1 59.81 20 SER B O 1
ATOM 853 N N . GLU B 1 21 ? -4.293 20.594 -10.359 1 81.75 21 GLU B N 1
ATOM 854 C CA . GLU B 1 21 ? -4.051 19.25 -9.844 1 81.75 21 GLU B CA 1
ATOM 855 C C . GLU B 1 21 ? -3.49 19.281 -8.43 1 81.75 21 GLU B C 1
ATOM 857 O O . GLU B 1 21 ? -2.518 20 -8.164 1 81.75 21 GLU B O 1
ATOM 862 N N . PHE B 1 22 ? -4.328 18.875 -7.445 1 91.25 22 PHE B N 1
ATOM 863 C CA . PHE B 1 22 ? -3.932 18.781 -6.047 1 91.25 22 PHE B CA 1
ATOM 864 C C . PHE B 1 22 ? -2.807 17.766 -5.871 1 91.25 22 PHE B C 1
ATOM 866 O O . PHE B 1 22 ? -2.799 16.719 -6.523 1 91.25 22 PHE B O 1
ATOM 873 N N . THR B 1 23 ? -1.773 18.297 -5.203 1 96.31 23 THR B N 1
ATOM 874 C CA . THR B 1 23 ? -0.641 17.438 -4.91 1 96.31 23 THR B CA 1
ATOM 875 C C . THR B 1 23 ? -0.628 17.031 -3.438 1 96.31 23 THR B C 1
ATOM 877 O O . THR B 1 23 ? -0.867 17.875 -2.562 1 96.31 23 THR B O 1
ATOM 880 N N . VAL B 1 24 ? -0.361 15.805 -3.271 1 98.5 24 VAL B N 1
ATOM 881 C CA . VAL B 1 24 ? -0.268 15.32 -1.897 1 98.5 24 VAL B CA 1
ATOM 882 C C . VAL B 1 24 ? 1.073 15.734 -1.294 1 98.5 24 VAL B C 1
ATOM 884 O O . VAL B 1 24 ? 2.117 15.602 -1.937 1 98.5 24 VAL B O 1
ATOM 887 N N . GLU B 1 25 ? 1.028 16.281 -0.051 1 98.75 25 GLU B N 1
ATOM 888 C CA . GLU B 1 25 ? 2.242 16.531 0.719 1 98.75 25 GLU B CA 1
ATOM 889 C C . GLU B 1 25 ? 2.727 15.273 1.425 1 98.75 25 GLU B C 1
ATOM 891 O O . GLU B 1 25 ? 3.898 14.898 1.311 1 98.75 25 GLU B O 1
ATOM 896 N N . LYS B 1 26 ? 1.85 14.664 2.121 1 98.88 26 LYS B N 1
ATOM 897 C CA . LYS B 1 26 ? 2.137 13.43 2.848 1 98.88 26 LYS B CA 1
ATOM 898 C C . LYS B 1 26 ? 0.85 12.734 3.277 1 98.88 26 LYS B C 1
ATOM 900 O O . LYS B 1 26 ? -0.238 13.297 3.162 1 98.88 26 LYS B O 1
ATOM 905 N N . PHE B 1 27 ? 1.032 11.5 3.662 1 98.88 27 PHE B N 1
ATOM 906 C CA . PHE B 1 27 ? -0.058 10.789 4.316 1 98.88 27 PHE B CA 1
ATOM 907 C C . PHE B 1 27 ? 0.156 10.742 5.824 1 98.88 27 PHE B C 1
ATOM 909 O O . PHE B 1 27 ? 1.293 10.664 6.293 1 98.88 27 PHE B O 1
ATOM 916 N N . VAL B 1 28 ? -0.99 10.812 6.598 1 98.81 28 VAL B N 1
ATOM 917 C CA . VAL B 1 28 ? -0.772 11.008 8.023 1 98.81 28 VAL B CA 1
ATOM 918 C C . VAL B 1 28 ? -1.495 9.914 8.812 1 98.81 28 VAL B C 1
ATOM 920 O O . VAL B 1 28 ? -1.221 9.703 9.992 1 98.81 28 VAL B O 1
ATOM 923 N N . ARG B 1 29 ? -2.439 9.164 8.195 1 98.88 29 ARG B N 1
ATOM 924 C CA . ARG B 1 29 ? -3.109 8.023 8.805 1 98.88 29 ARG B CA 1
ATOM 925 C C . ARG B 1 29 ? -3.482 6.98 7.754 1 98.88 29 ARG B C 1
ATOM 927 O O . ARG B 1 29 ? -3.504 7.281 6.559 1 98.88 29 ARG B O 1
ATOM 934 N N . LYS B 1 30 ? -3.627 5.797 8.273 1 98.88 30 LYS B N 1
ATOM 935 C CA . LYS B 1 30 ? -4.102 4.688 7.453 1 98.88 30 LYS B CA 1
ATOM 936 C C . LYS B 1 30 ? -5.273 3.973 8.117 1 98.88 30 LYS B C 1
ATOM 938 O O . LYS B 1 30 ? -5.285 3.787 9.336 1 98.88 30 LYS B O 1
ATOM 943 N N . ARG B 1 31 ? -6.23 3.641 7.352 1 98.81 31 ARG B N 1
ATOM 944 C CA . ARG B 1 31 ? -7.34 2.83 7.844 1 98.81 31 ARG B CA 1
ATOM 945 C C . ARG B 1 31 ? -7.805 1.836 6.789 1 98.81 31 ARG B C 1
ATOM 947 O O . ARG B 1 31 ? -7.375 1.901 5.633 1 98.81 31 ARG B O 1
ATOM 954 N N . TYR B 1 32 ? -8.531 0.824 7.195 1 98.81 32 TYR B N 1
ATOM 955 C CA . TYR B 1 32 ? -9.227 -0.066 6.27 1 98.81 32 TYR B CA 1
ATOM 956 C C . TYR B 1 32 ? -10.734 0.184 6.301 1 98.81 32 TYR B C 1
ATOM 958 O O . TYR B 1 32 ? -11.359 0.095 7.355 1 98.81 32 TYR B O 1
ATOM 966 N N . LEU B 1 33 ? -11.258 0.61 5.207 1 98.38 33 LEU B N 1
ATOM 967 C CA . LEU B 1 33 ? -12.695 0.75 5.02 1 98.38 33 LEU B CA 1
ATOM 968 C C . LEU B 1 33 ? -13.242 -0.369 4.141 1 98.38 33 LEU B C 1
ATOM 970 O O . LEU B 1 33 ? -12.828 -0.516 2.988 1 98.38 33 LEU B O 1
ATOM 974 N N . ARG B 1 34 ? -14.141 -1.162 4.672 1 97 34 ARG B N 1
ATOM 975 C CA . ARG B 1 34 ? -14.664 -2.34 3.986 1 97 34 ARG B CA 1
ATOM 976 C C . ARG B 1 34 ? -13.531 -3.236 3.5 1 97 34 ARG B C 1
ATOM 978 O O . ARG B 1 34 ? -13.539 -3.688 2.352 1 97 34 ARG B O 1
ATOM 985 N N . GLY B 1 35 ? -12.547 -3.289 4.211 1 98 35 GLY B N 1
ATOM 986 C CA . GLY B 1 35 ? -11.438 -4.203 4.004 1 98 35 GLY B CA 1
ATOM 987 C C . GLY B 1 35 ? -10.383 -3.652 3.062 1 98 35 GLY B C 1
ATOM 988 O O . GLY B 1 35 ? -9.383 -4.32 2.785 1 98 35 GLY B O 1
ATOM 989 N N . ARG B 1 36 ? -10.602 -2.439 2.535 1 98.5 36 ARG B N 1
ATOM 990 C CA . ARG B 1 36 ? -9.664 -1.86 1.579 1 98.5 36 ARG B CA 1
ATOM 991 C C . ARG B 1 36 ? -8.891 -0.702 2.203 1 98.5 36 ARG B C 1
ATOM 993 O O . ARG B 1 36 ? -9.453 0.09 2.961 1 98.5 36 ARG B O 1
ATOM 1000 N N . PRO B 1 37 ? -7.668 -0.537 1.851 1 98.88 37 PRO B N 1
ATOM 1001 C CA . PRO B 1 37 ? -6.852 0.489 2.506 1 98.88 37 PRO B CA 1
ATOM 1002 C C . PRO B 1 37 ? -7.152 1.896 1.996 1 98.88 37 PRO B C 1
ATOM 1004 O O . PRO B 1 37 ? -7.328 2.096 0.792 1 98.88 37 PRO B O 1
ATOM 1007 N N . GLN B 1 38 ? -7.223 2.822 2.936 1 98.94 38 GLN B N 1
ATOM 1008 C CA . GLN B 1 38 ? -7.301 4.262 2.705 1 98.94 38 GLN B CA 1
ATOM 1009 C C . GLN B 1 38 ? -6.242 5.008 3.512 1 98.94 38 GLN B C 1
ATOM 1011 O O . GLN B 1 38 ? -5.852 4.562 4.594 1 98.94 38 GLN B O 1
ATOM 1016 N N . TYR B 1 39 ? -5.879 6.121 2.916 1 98.94 39 TYR B N 1
ATOM 1017 C CA . TYR B 1 39 ? -4.891 6.965 3.582 1 98.94 39 TYR B CA 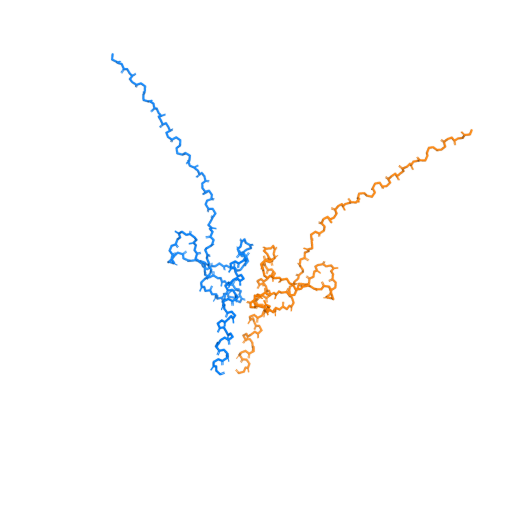1
ATOM 1018 C C . TYR B 1 39 ? -5.398 8.391 3.717 1 98.94 39 TYR B C 1
ATOM 1020 O O . TYR B 1 39 ? -6.031 8.922 2.801 1 98.94 39 TYR B O 1
ATOM 1028 N N . LEU B 1 40 ? -5.105 8.977 4.859 1 98.94 40 LEU B N 1
ATOM 1029 C CA . LEU B 1 40 ? -5.445 10.383 5.07 1 98.94 40 LEU B CA 1
ATOM 1030 C C . LEU B 1 40 ? -4.402 11.297 4.441 1 98.94 40 LEU B C 1
ATOM 1032 O O . LEU B 1 40 ? -3.248 11.32 4.879 1 98.94 40 LEU B O 1
ATOM 1036 N N . ALA B 1 41 ? -4.816 11.992 3.443 1 98.94 41 ALA B N 1
ATOM 1037 C CA . ALA B 1 41 ? -3.898 12.805 2.645 1 98.94 41 ALA B CA 1
ATOM 1038 C C . ALA B 1 41 ? -3.846 14.242 3.158 1 98.94 41 ALA B C 1
ATOM 1040 O O . ALA B 1 41 ? -4.871 14.922 3.213 1 98.94 41 ALA B O 1
ATOM 1041 N N . LYS B 1 42 ? -2.693 14.664 3.525 1 98.94 42 LYS B N 1
ATOM 1042 C CA . LYS B 1 42 ? -2.391 16.078 3.691 1 98.94 42 LYS B CA 1
ATOM 1043 C C . LYS B 1 42 ? -1.98 16.719 2.367 1 98.94 42 LYS B C 1
ATOM 1045 O O . LYS B 1 42 ? -1.01 16.297 1.74 1 98.94 42 LYS B O 1
ATOM 1050 N N . TRP B 1 43 ? -2.77 17.719 1.998 1 98.56 43 TRP B N 1
ATOM 1051 C CA . TRP B 1 43 ? -2.58 18.328 0.684 1 98.56 43 TRP B CA 1
ATOM 1052 C C . TRP B 1 43 ? -1.604 19.5 0.758 1 98.56 43 TRP B C 1
ATOM 1054 O O . TRP B 1 43 ? -1.635 20.281 1.711 1 98.56 43 TRP B O 1
ATOM 1064 N N . GLU B 1 44 ? -0.762 19.531 -0.31 1 97.88 44 GLU B N 1
ATOM 1065 C CA . GLU B 1 44 ? 0.18 20.641 -0.368 1 97.88 44 GLU B CA 1
ATOM 1066 C C . GLU B 1 44 ? -0.549 21.984 -0.366 1 97.88 44 GLU B C 1
ATOM 1068 O O . GLU B 1 44 ? -1.469 22.188 -1.16 1 97.88 44 GLU B O 1
ATOM 1073 N N . GLY B 1 45 ? -0.167 22.844 0.538 1 97.25 45 GLY B N 1
ATOM 1074 C CA . GLY B 1 45 ? -0.725 24.172 0.562 1 97.25 45 GLY B CA 1
ATOM 1075 C C . GLY B 1 45 ? -2.033 24.266 1.322 1 97.25 45 GLY B C 1
ATOM 1076 O O . GLY B 1 45 ? -2.619 25.344 1.437 1 97.25 45 GLY B O 1
ATOM 1077 N N . TYR B 1 46 ? -2.561 23.188 1.827 1 97.75 46 TYR B N 1
ATOM 1078 C CA . TYR B 1 46 ? -3.83 23.172 2.545 1 97.75 46 TYR B CA 1
ATOM 1079 C C . TYR B 1 46 ? -3.633 22.734 3.994 1 97.75 46 TYR B C 1
ATOM 1081 O O . TYR B 1 46 ? -2.721 21.969 4.301 1 97.75 46 TYR B O 1
ATOM 1089 N N . PRO B 1 47 ? -4.363 23.234 4.945 1 98.19 47 PRO B N 1
ATOM 1090 C CA . PRO B 1 47 ? -4.246 22.859 6.359 1 98.19 47 PRO B CA 1
ATOM 1091 C C . PRO B 1 47 ? -4.703 21.422 6.629 1 98.19 47 PRO B C 1
ATOM 1093 O O . PRO B 1 47 ? -5.375 20.828 5.789 1 98.19 47 PRO B O 1
ATOM 1096 N N . MET B 1 48 ? -4.348 20.922 7.777 1 98.44 48 MET B N 1
ATOM 1097 C CA . MET B 1 48 ? -4.66 19.562 8.18 1 98.44 48 MET B CA 1
ATOM 1098 C C . MET B 1 48 ? -6.164 19.328 8.172 1 98.44 48 MET B C 1
ATOM 1100 O O . MET B 1 48 ? -6.621 18.219 7.883 1 98.44 48 MET B O 1
ATOM 1104 N N . LYS B 1 49 ? -6.93 20.344 8.508 1 98.38 49 LYS B N 1
ATOM 1105 C CA . LYS B 1 49 ? -8.383 20.203 8.609 1 98.38 49 LYS B CA 1
ATOM 1106 C C . LYS B 1 49 ? -9 19.844 7.266 1 98.38 49 LYS B C 1
ATOM 1108 O O . LYS B 1 49 ? -10.164 19.438 7.203 1 98.38 49 LYS B O 1
ATOM 1113 N N . GLN B 1 50 ? -8.266 20 6.16 1 98.31 50 GLN B N 1
ATOM 1114 C CA . GLN B 1 50 ? -8.773 19.703 4.824 1 98.31 50 GLN B CA 1
ATOM 1115 C C . GLN B 1 50 ? -8.234 18.375 4.301 1 98.31 50 GLN B C 1
ATOM 1117 O O . GLN B 1 50 ? -8.352 18.078 3.109 1 98.31 50 G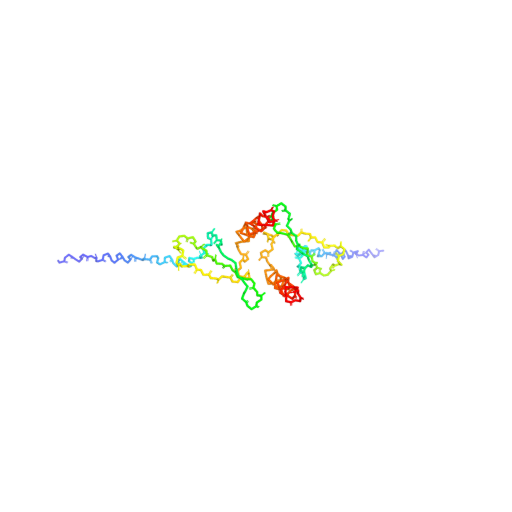LN B O 1
ATOM 1122 N N . CYS B 1 51 ? -7.719 17.609 5.145 1 98.81 51 CYS B N 1
ATOM 1123 C CA . CYS B 1 51 ? -7.281 16.281 4.766 1 98.81 51 CYS B CA 1
ATOM 1124 C C . CYS B 1 51 ? -8.461 15.422 4.316 1 98.81 51 CYS B C 1
ATOM 1126 O O . CYS B 1 51 ? -9.586 15.617 4.789 1 98.81 51 CYS B O 1
ATOM 1128 N N . THR B 1 52 ? -8.195 14.539 3.375 1 98.81 52 THR B N 1
ATOM 1129 C CA . THR B 1 52 ? -9.25 13.648 2.896 1 98.81 52 THR B CA 1
ATOM 1130 C C . THR B 1 52 ? -8.758 12.203 2.854 1 98.81 52 THR B C 1
ATOM 1132 O O . THR B 1 52 ? -7.598 11.945 2.533 1 98.81 52 THR B O 1
ATOM 1135 N N . TRP B 1 53 ? -9.562 11.328 3.17 1 98.94 53 TRP B N 1
ATOM 1136 C CA . TRP B 1 53 ? -9.273 9.906 3 1 98.94 53 TRP B CA 1
ATOM 1137 C C . TRP B 1 53 ? -9.289 9.523 1.524 1 98.94 53 TRP B C 1
ATOM 1139 O O . TRP B 1 53 ? -10.266 9.781 0.818 1 98.94 53 TRP B O 1
ATOM 1149 N N . GLU B 1 54 ? -8.133 8.93 1.095 1 98.81 54 GLU B N 1
ATOM 1150 C CA . GLU B 1 54 ? -7.969 8.5 -0.291 1 98.81 54 GLU B CA 1
ATOM 1151 C C . GLU B 1 54 ? -7.758 6.988 -0.379 1 98.81 54 GLU B C 1
ATOM 1153 O O . GLU B 1 54 ? -6.883 6.441 0.293 1 98.81 54 GLU B O 1
ATOM 1158 N N . PRO B 1 55 ? -8.625 6.332 -1.209 1 98.81 55 PRO B N 1
ATOM 1159 C CA . PRO B 1 55 ? -8.336 4.914 -1.438 1 98.81 55 PRO B CA 1
ATOM 1160 C C . PRO B 1 55 ? -6.977 4.688 -2.094 1 98.81 55 PRO B C 1
ATOM 1162 O O . PRO B 1 55 ? -6.551 5.488 -2.932 1 98.81 55 PRO B O 1
ATOM 1165 N N . LEU B 1 56 ? -6.32 3.578 -1.718 1 98.81 56 LEU B N 1
ATOM 1166 C CA . LEU B 1 56 ? -5.02 3.264 -2.295 1 98.81 56 LEU B CA 1
ATOM 1167 C C . LEU B 1 56 ? -5.082 3.275 -3.818 1 98.81 56 LEU B C 1
ATOM 1169 O O . LEU B 1 56 ? -4.152 3.736 -4.48 1 98.81 56 LEU B O 1
ATOM 1173 N N . GLU B 1 57 ? -6.219 2.848 -4.371 1 98.25 57 GLU B N 1
ATOM 1174 C CA . GLU B 1 57 ? -6.379 2.705 -5.816 1 98.25 57 GLU B CA 1
ATOM 1175 C C . GLU B 1 57 ? -6.258 4.055 -6.52 1 98.25 57 GLU B C 1
ATOM 1177 O O . GLU B 1 57 ? -6.035 4.109 -7.73 1 98.25 57 GLU B O 1
ATOM 1182 N N . ASN B 1 58 ? -6.352 5.125 -5.781 1 97.44 58 ASN B N 1
ATOM 1183 C CA . ASN B 1 58 ? -6.336 6.457 -6.371 1 97.44 58 ASN B CA 1
ATOM 1184 C C . ASN B 1 58 ? -4.961 7.109 -6.25 1 97.44 58 ASN B C 1
ATOM 1186 O O . ASN B 1 58 ? -4.766 8.242 -6.688 1 97.44 58 ASN B O 1
ATOM 1190 N N . LEU B 1 59 ? -4.008 6.379 -5.758 1 98.38 59 LEU B N 1
ATOM 1191 C CA . LEU B 1 59 ? -2.766 7.027 -5.348 1 98.38 59 LEU B CA 1
ATOM 1192 C C . LEU B 1 59 ? -1.617 6.629 -6.27 1 98.38 59 LEU B C 1
ATOM 1194 O O . LEU B 1 59 ? -0.451 6.68 -5.871 1 98.38 59 LEU B O 1
ATOM 1198 N N . GLY B 1 60 ? -1.966 6.266 -7.441 1 97.94 60 GLY B N 1
ATOM 1199 C CA . GLY B 1 60 ? -0.956 5.801 -8.383 1 97.94 60 GLY B CA 1
ATOM 1200 C C . GLY B 1 60 ? 0.095 6.848 -8.695 1 97.94 60 GLY B C 1
ATOM 1201 O O . GLY B 1 60 ? 1.199 6.516 -9.133 1 97.94 60 GLY B O 1
ATOM 1202 N N . ASN B 1 61 ? -0.145 8.148 -8.445 1 96.69 61 ASN B N 1
ATOM 1203 C CA . ASN B 1 61 ? 0.755 9.234 -8.82 1 96.69 61 ASN B CA 1
ATOM 1204 C C . ASN B 1 61 ? 1.607 9.688 -7.641 1 96.69 61 ASN B C 1
ATOM 1206 O O . ASN B 1 61 ? 2.43 10.594 -7.777 1 96.69 61 ASN B O 1
ATOM 1210 N N . CYS B 1 62 ? 1.502 9.055 -6.465 1 97.5 62 CYS B N 1
ATOM 1211 C CA . CYS B 1 62 ? 2.266 9.469 -5.293 1 97.5 62 CYS B CA 1
ATOM 1212 C C . CYS B 1 62 ? 2.748 8.266 -4.496 1 97.5 62 CYS B C 1
ATOM 1214 O O . CYS B 1 62 ? 2.686 8.258 -3.268 1 97.5 62 CYS B O 1
ATOM 1216 N N . MET B 1 63 ? 3.273 7.371 -5.238 1 97.81 63 MET B N 1
ATOM 1217 C CA . MET B 1 63 ? 3.604 6.086 -4.625 1 97.81 63 MET B CA 1
ATOM 1218 C C . MET B 1 63 ? 4.816 6.215 -3.711 1 97.81 63 MET B C 1
ATOM 1220 O O . MET B 1 63 ? 4.941 5.484 -2.729 1 97.81 63 MET B O 1
ATOM 1224 N N . THR B 1 64 ? 5.738 7.141 -4.043 1 98.38 64 THR B N 1
ATOM 1225 C CA . THR B 1 64 ? 6.863 7.359 -3.139 1 98.38 64 THR B CA 1
ATOM 1226 C C . THR B 1 64 ? 6.371 7.793 -1.762 1 98.38 64 THR B C 1
ATOM 1228 O O . THR B 1 64 ? 6.871 7.316 -0.74 1 98.38 64 THR B O 1
ATOM 1231 N N . LEU B 1 65 ? 5.395 8.656 -1.733 1 98.81 65 LEU B N 1
ATOM 1232 C CA . LEU B 1 65 ? 4.84 9.133 -0.47 1 98.81 65 LEU B CA 1
ATOM 1233 C C . LEU B 1 65 ? 4.113 8.008 0.261 1 98.81 65 LEU B C 1
ATOM 1235 O O . LEU B 1 65 ? 4.191 7.91 1.487 1 98.81 65 LEU B O 1
ATOM 1239 N N . VAL B 1 66 ? 3.412 7.152 -0.489 1 98.88 66 VAL B N 1
ATOM 1240 C CA . VAL B 1 66 ? 2.729 6.023 0.131 1 98.88 66 VAL B CA 1
ATOM 1241 C C . VAL B 1 66 ? 3.754 5.074 0.747 1 98.88 66 VAL B C 1
ATOM 1243 O O . VAL B 1 66 ? 3.605 4.652 1.896 1 98.88 66 VAL B O 1
ATOM 1246 N N . ALA B 1 67 ? 4.797 4.805 0.01 1 98.88 67 ALA B N 1
ATOM 1247 C CA . ALA B 1 67 ? 5.848 3.914 0.497 1 98.88 67 ALA B CA 1
ATOM 1248 C C . ALA B 1 67 ? 6.52 4.488 1.74 1 98.88 67 ALA B C 1
ATOM 1250 O O . ALA B 1 67 ? 6.82 3.758 2.688 1 98.88 67 ALA B O 1
ATOM 1251 N N . ASP B 1 68 ? 6.75 5.77 1.677 1 98.81 68 ASP B N 1
ATOM 1252 C CA . ASP B 1 68 ? 7.34 6.422 2.84 1 98.81 68 ASP B CA 1
ATOM 1253 C C . ASP B 1 68 ? 6.453 6.254 4.074 1 98.81 68 ASP B C 1
ATOM 1255 O O . ASP B 1 68 ? 6.945 5.941 5.16 1 98.81 68 ASP B O 1
ATOM 1259 N N . PHE B 1 69 ? 5.254 6.457 3.906 1 98.94 69 PHE B N 1
ATOM 1260 C CA . PHE B 1 69 ? 4.32 6.383 5.027 1 98.94 69 PHE B CA 1
ATOM 1261 C C . PHE B 1 69 ? 4.215 4.957 5.551 1 98.94 69 PHE B C 1
ATOM 1263 O O . PHE B 1 69 ? 4.219 4.73 6.762 1 98.94 69 PHE B O 1
ATOM 1270 N N . GLU B 1 70 ? 4.16 3.973 4.613 1 98.88 70 GLU B N 1
ATOM 1271 C CA . GLU B 1 70 ? 4.141 2.568 5.016 1 98.88 70 GLU B CA 1
ATOM 1272 C C . GLU B 1 70 ? 5.41 2.193 5.777 1 98.88 70 GLU B C 1
ATOM 1274 O O . GLU B 1 70 ? 5.367 1.401 6.719 1 98.88 70 GLU B O 1
ATOM 1279 N N . ALA B 1 71 ? 6.508 2.725 5.355 1 98.81 71 ALA B N 1
ATOM 1280 C CA . ALA B 1 71 ? 7.766 2.484 6.055 1 98.81 71 ALA B CA 1
ATOM 1281 C C . ALA B 1 71 ? 7.719 3.029 7.477 1 98.81 71 ALA B C 1
ATOM 1283 O O . ALA B 1 71 ? 8.234 2.404 8.406 1 98.81 71 ALA B O 1
ATOM 1284 N N . GLU B 1 72 ? 7.16 4.191 7.641 1 98.69 72 GLU B N 1
ATOM 1285 C CA . GLU B 1 72 ? 7.012 4.781 8.969 1 98.69 72 GLU B CA 1
ATOM 1286 C C . GLU B 1 72 ? 6.133 3.91 9.859 1 98.69 72 GLU B C 1
ATOM 1288 O O . GLU B 1 72 ? 6.461 3.68 11.031 1 98.69 72 GLU B O 1
ATOM 1293 N N . LEU B 1 73 ? 5.016 3.455 9.336 1 98.5 73 LEU B N 1
ATOM 1294 C CA . LEU B 1 73 ? 4.121 2.582 10.086 1 98.5 73 LEU B CA 1
ATOM 1295 C C . LEU B 1 73 ? 4.844 1.31 10.516 1 98.5 73 LEU B C 1
ATOM 1297 O O . LEU B 1 73 ? 4.684 0.853 11.656 1 98.5 73 LEU B O 1
ATOM 1301 N N . TYR B 1 74 ? 5.598 0.784 9.594 1 98.44 74 TYR B N 1
ATOM 1302 C CA . TYR B 1 74 ? 6.348 -0.437 9.875 1 98.44 74 TYR B CA 1
ATOM 1303 C C . TYR B 1 74 ? 7.348 -0.219 11 1 98.44 74 TYR B C 1
ATOM 1305 O O . TYR B 1 74 ? 7.48 -1.058 11.891 1 98.44 74 TYR B O 1
ATOM 1313 N N . LYS B 1 75 ? 8.055 0.828 10.883 1 98.06 75 LYS B N 1
ATOM 1314 C CA . LYS B 1 75 ? 9.031 1.16 11.914 1 98.06 75 LYS B CA 1
ATOM 1315 C C . LYS B 1 75 ? 8.375 1.261 13.289 1 98.06 75 LYS B C 1
ATOM 1317 O O . LYS B 1 75 ? 8.898 0.739 14.273 1 98.06 75 LYS B O 1
ATOM 1322 N N . GLN B 1 76 ? 7.273 1.945 13.367 1 97.56 76 GLN B N 1
ATOM 1323 C CA . GLN B 1 76 ? 6.539 2.098 14.617 1 97.56 76 GLN B CA 1
ATOM 1324 C C . GLN B 1 76 ? 6.117 0.743 15.172 1 97.56 76 GLN B C 1
ATOM 1326 O O . GLN B 1 76 ? 6.188 0.514 16.391 1 97.56 76 GLN B O 1
ATOM 1331 N N . ASP B 1 77 ? 5.711 -0.149 14.312 1 96.75 77 ASP B N 1
ATOM 1332 C CA . ASP B 1 77 ? 5.293 -1.485 14.727 1 96.75 77 ASP B CA 1
ATOM 1333 C C . ASP B 1 77 ? 6.469 -2.279 15.289 1 96.75 77 ASP B C 1
ATOM 1335 O O . ASP B 1 77 ? 6.332 -2.979 16.297 1 96.75 77 ASP B O 1
ATOM 1339 N N . GLN B 1 78 ? 7.598 -2.184 14.633 1 96.5 78 GLN B N 1
ATOM 1340 C CA . GLN B 1 78 ? 8.789 -2.887 15.102 1 96.5 78 GLN B CA 1
ATOM 1341 C C . GLN B 1 78 ? 9.203 -2.395 16.484 1 96.5 78 GLN B C 1
ATOM 1343 O O . GLN B 1 78 ? 9.617 -3.186 17.328 1 96.5 78 GLN B O 1
ATOM 1348 N N . GLU B 1 79 ? 9.055 -1.188 16.656 1 96.06 79 GLU B N 1
ATOM 1349 C CA . GLU B 1 79 ? 9.422 -0.597 17.938 1 96.06 79 GLU B CA 1
ATOM 1350 C C . GLU B 1 79 ? 8.477 -1.044 19.047 1 96.06 79 GLU B C 1
ATOM 1352 O O . GLU B 1 79 ? 8.898 -1.287 20.172 1 96.06 79 GLU B O 1
ATOM 1357 N N . LYS B 1 80 ? 7.246 -1.062 18.781 1 93.88 80 LYS B N 1
ATOM 1358 C CA . LYS B 1 80 ? 6.262 -1.521 19.75 1 93.88 80 LYS B CA 1
ATOM 1359 C C . LYS B 1 80 ? 6.488 -2.986 20.125 1 93.88 80 LYS B C 1
ATOM 1361 O O . LYS B 1 80 ? 6.297 -3.381 21.266 1 93.88 80 LYS B O 1
ATOM 1366 N N . MET B 1 81 ? 6.879 -3.762 19.156 1 92.75 81 MET B N 1
ATOM 1367 C CA . MET B 1 81 ? 7.086 -5.191 19.375 1 92.75 81 MET B CA 1
ATOM 1368 C C . MET B 1 81 ? 8.375 -5.441 20.156 1 92.75 81 MET B C 1
ATOM 1370 O O . MET B 1 81 ? 8.469 -6.406 20.906 1 92.75 81 MET B O 1
ATOM 1374 N N . ASN B 1 82 ? 9.328 -4.617 19.938 1 92.06 82 ASN B N 1
ATOM 1375 C CA . ASN B 1 82 ? 10.602 -4.766 20.625 1 92.06 82 ASN B CA 1
ATOM 1376 C C . ASN B 1 82 ? 10.508 -4.27 22.078 1 92.06 82 ASN B C 1
ATOM 1378 O O . ASN B 1 82 ? 11.289 -4.695 22.922 1 92.06 82 ASN B O 1
ATOM 1382 N N . THR B 1 83 ? 9.695 -3.301 22.312 1 89.25 83 THR B N 1
ATOM 1383 C CA . THR B 1 83 ? 9.562 -2.785 23.672 1 89.25 83 THR B CA 1
ATOM 1384 C C . THR B 1 83 ? 8.695 -3.711 24.516 1 89.25 83 THR B C 1
ATOM 1386 O O . THR B 1 83 ? 8.805 -3.73 25.734 1 89.25 83 THR B O 1
ATOM 1389 N N . HIS B 1 84 ? 7.852 -4.574 24.031 1 65.62 84 HIS B N 1
ATOM 1390 C CA . HIS B 1 84 ? 7.117 -5.492 24.906 1 65.62 84 HIS B CA 1
ATOM 1391 C C . HIS B 1 84 ? 7.848 -6.82 25.047 1 65.62 84 HIS B C 1
ATOM 1393 O O . HIS B 1 84 ? 8.43 -7.324 24.078 1 65.62 84 HIS B O 1
#

Organism: Drosophila erecta (NCBI:txid7220)

Sequence (168 aa):
MSKKPIDHDQGGQILKDKSSEFTVEKFVRKRYLRGRPQYLAKWEGYPMKQCTWEPLENLGNCMTLVADFEAELYKQDQEKMNTHMSKKPIDHDQGGQILKDKSSEFTVEKFVRKRYLRGRPQYLAKWEGYPMKQCTWEPLENLGNCMTLVADFEAELYKQDQEKMNTH

Foldseek 3Di:
DDPPPPPCVVVPPCPVVCPPDWDFPAWDDWDADVNFIWTFTDTVPDDSVPTDIDTPVPCPPPVVRVVVVVVVVVVVVVVVVVVD/DDPPPPPCCVVPPCPVVCPPDWDFPAWDDWDADVRFIWTFTDTVPDDSVPTDIDTPVPCPPPVVRVVVVVVVVVVVVVVVVVVD

Solvent-accessible surface area (backbone atoms only — not comparable to full-atom values): 10085 Å² total; per-residue (Å²): 134,88,78,73,77,76,76,74,69,66,69,68,67,69,65,65,78,65,79,69,76,85,48,77,65,40,58,81,48,74,49,66,59,97,53,32,50,29,31,31,32,32,39,58,96,50,58,74,91,69,42,45,79,37,50,49,58,74,39,38,89,45,24,60,50,50,34,51,42,52,20,51,54,48,51,54,51,52,50,56,58,68,74,100,135,83,80,71,75,76,76,74,70,67,71,68,69,67,67,64,78,65,79,69,75,84,47,77,65,42,55,80,48,76,49,66,60,94,54,31,48,28,31,30,32,31,38,59,98,52,60,73,92,70,42,46,78,38,51,48,58,75,38,36,90,45,25,60,49,51,34,51,40,52,21,51,53,47,52,55,50,52,49,56,58,67,74,99

Nearest PDB structures (foldseek):
  7vrf-assembly1_B  TM=9.498E-01  e=1.734E-08  Drosophila melanogaster
  4u68-assembly1_A-2  TM=9.763E-01  e=4.910E-07  Drosophila melanogaster
  4quf-assembly2_D  TM=9.648E-01  e=1.917E-06  Drosophila melanogaster
  4x3t-assembly2_F  TM=9.113E-01  e=2.397E-04  Mus musculus
  5epl-assembly1_A  TM=8.145E-01  e=4.185E-04  Homo sapiens

Secondary structure (DSSP, 8-state):
-----------------------EEEEEEEEEETTEEEEEEEETTS-GGG-EEEEGGG-TT-HHHHHHHHHHHHHHHHHHHHH-/-----------------------EEEEEEEEEETTEEEEEEEETTS-GGG-EEEEGGG-TT-HHHHHHHHHHHHHHHHHHHHH-

Radius of gyration: 27.05 Å; Cα contacts (8 Å, |Δi|>4): 199; chains: 2; bounding box: 34×87×94 Å

InterPro domains:
  IPR000953 Chromo/chromo shadow domain [PS50013] (22-81)
  IPR000953 Chromo/chromo shadow domain [SM00298] (21-74)
  IPR016197 Chromo-like domain superfamily [SSF54160] (14-72)
  IPR017984 Chromo domain subgroup [PR00504] (19-27)
  IPR017984 Chromo domain subgroup [PR00504] (32-46)
  IPR017984 Chromo domain subgroup [PR00504] (47-59)
  IPR023780 Chromo domain [PF00385] (22-70)
  IPR051219 Heterochromatin-associated chromo domain-containing protein [PTHR22812] (17-79)